Protein AF-A0A538ENU0-F1 (afdb_monomer_lite)

pLDDT: mean 92.46, std 5.07, range [68.31, 96.88]

Foldseek 3Di:
DADADPLLVVQQCCVVPVVRDFDFCVPNPDNDPDPGRVSPPPRHDHCVVVDDPVDDDDDDDDDDPDDDDPPD

Structure (mmCIF, N/CA/C/O backbone):
data_AF-A0A538ENU0-F1
#
_entry.id   AF-A0A538ENU0-F1
#
loop_
_atom_site.group_PDB
_atom_site.id
_atom_site.type_symbol
_atom_site.label_atom_id
_atom_site.label_alt_id
_atom_site.label_comp_id
_atom_site.label_asym_id
_atom_site.label_entity_id
_atom_site.label_seq_id
_atom_site.pdbx_PDB_ins_code
_atom_site.Cartn_x
_atom_site.Cartn_y
_atom_site.Cartn_z
_atom_site.occupancy
_atom_site.B_iso_or_equiv
_atom_site.auth_seq_id
_atom_site.auth_comp_id
_atom_site.auth_asym_id
_atom_site.auth_atom_id
_atom_site.pdbx_PDB_model_num
ATOM 1 N N . HIS A 1 1 ? 12.561 -4.318 12.081 1.00 86.88 1 HIS A N 1
ATOM 2 C CA . HIS A 1 1 ? 12.789 -3.180 11.168 1.00 86.88 1 HIS A CA 1
ATOM 3 C C . HIS A 1 1 ? 12.576 -3.672 9.741 1.00 86.88 1 HIS A C 1
ATOM 5 O O . HIS A 1 1 ? 13.004 -4.785 9.455 1.00 86.88 1 HIS A O 1
ATOM 11 N N . GLN A 1 2 ? 11.889 -2.906 8.892 1.00 95.06 2 GLN A N 1
ATOM 12 C CA . GLN A 1 2 ? 11.731 -3.193 7.461 1.00 95.06 2 GLN A CA 1
ATOM 13 C C . GLN A 1 2 ? 12.134 -1.963 6.650 1.00 95.06 2 GLN A C 1
ATOM 15 O O . GLN A 1 2 ? 11.953 -0.845 7.125 1.00 95.06 2 GLN A O 1
ATOM 20 N N . THR A 1 3 ? 12.672 -2.165 5.451 1.00 96.19 3 THR A N 1
ATOM 21 C CA . THR A 1 3 ? 12.998 -1.065 4.537 1.00 96.19 3 THR A CA 1
ATOM 22 C C . THR A 1 3 ? 11.751 -0.697 3.747 1.00 96.19 3 THR A C 1
ATOM 24 O O . THR A 1 3 ? 11.146 -1.561 3.116 1.00 96.19 3 THR A O 1
ATOM 27 N N . LEU A 1 4 ? 11.351 0.571 3.789 1.00 95.88 4 LEU A N 1
ATOM 28 C CA . LEU A 1 4 ? 10.198 1.085 3.053 1.00 95.88 4 LEU A CA 1
ATOM 29 C C . LEU A 1 4 ? 10.639 2.212 2.120 1.00 95.88 4 LEU A C 1
ATOM 31 O O . LEU A 1 4 ? 11.538 2.986 2.446 1.00 95.88 4 LEU A O 1
ATOM 35 N N . SER A 1 5 ? 9.975 2.300 0.974 1.00 95.06 5 SER A N 1
ATOM 36 C CA . SER A 1 5 ? 10.086 3.382 -0.005 1.00 95.06 5 SER A CA 1
ATOM 37 C C . SER A 1 5 ? 8.681 3.768 -0.477 1.00 95.06 5 SER A C 1
ATOM 39 O O . SER A 1 5 ? 7.686 3.186 -0.035 1.00 95.06 5 SER A O 1
ATOM 41 N N . PHE A 1 6 ? 8.580 4.722 -1.403 1.00 93.62 6 PHE A N 1
ATOM 42 C CA . PHE A 1 6 ? 7.303 5.031 -2.051 1.00 93.62 6 PHE A CA 1
ATOM 43 C C . PHE A 1 6 ? 6.711 3.830 -2.807 1.00 93.62 6 PHE A C 1
ATOM 45 O O . PHE A 1 6 ? 5.492 3.691 -2.862 1.00 93.62 6 PHE A O 1
ATOM 52 N N . ASP A 1 7 ? 7.554 2.917 -3.292 1.00 94.31 7 ASP A N 1
ATOM 53 C CA . ASP A 1 7 ? 7.127 1.704 -3.999 1.00 94.31 7 ASP A CA 1
ATOM 54 C C . ASP A 1 7 ? 6.335 0.755 -3.072 1.00 94.31 7 ASP A C 1
ATOM 56 O O . ASP A 1 7 ? 5.491 -0.015 -3.523 1.00 94.31 7 ASP A O 1
ATOM 60 N N . ALA A 1 8 ? 6.517 0.851 -1.746 1.00 96.81 8 ALA A N 1
ATOM 61 C CA . ALA A 1 8 ? 5.752 0.053 -0.786 1.00 96.81 8 ALA A CA 1
ATOM 62 C C . ALA A 1 8 ? 4.248 0.392 -0.779 1.00 96.81 8 ALA A C 1
ATOM 64 O O . ALA A 1 8 ? 3.442 -0.470 -0.425 1.00 96.81 8 ALA A O 1
ATOM 65 N N . TYR A 1 9 ? 3.861 1.613 -1.176 1.00 95.75 9 TYR A N 1
ATOM 66 C CA . TYR A 1 9 ? 2.450 1.974 -1.347 1.00 95.75 9 TYR A CA 1
ATOM 67 C C . TYR A 1 9 ? 1.838 1.271 -2.556 1.00 95.75 9 TYR A C 1
ATOM 69 O O . TYR A 1 9 ? 0.753 0.707 -2.441 1.00 95.75 9 TYR A O 1
ATOM 77 N N . VAL A 1 10 ? 2.543 1.276 -3.691 1.00 94.88 10 VAL A N 1
ATOM 78 C CA . VAL A 1 10 ? 2.090 0.605 -4.918 1.00 94.88 10 VAL A CA 1
ATOM 79 C C . VAL A 1 10 ? 1.982 -0.891 -4.668 1.00 94.88 10 VAL A C 1
ATOM 81 O O . VAL A 1 10 ? 0.909 -1.453 -4.852 1.00 94.88 10 VAL A O 1
ATOM 84 N N . LYS A 1 11 ? 3.029 -1.501 -4.101 1.00 96.50 11 LYS A N 1
ATOM 85 C CA . LYS A 1 11 ? 3.029 -2.914 -3.707 1.00 96.50 11 LYS A CA 1
ATOM 86 C C . LYS A 1 11 ? 1.821 -3.287 -2.846 1.00 96.50 11 LYS A C 1
ATOM 88 O O . LYS A 1 11 ? 1.184 -4.299 -3.103 1.00 96.50 11 LYS A O 1
ATOM 93 N N . PHE A 1 12 ? 1.492 -2.471 -1.841 1.00 96.69 12 PHE A N 1
ATOM 94 C CA . PHE A 1 12 ? 0.344 -2.717 -0.965 1.00 96.69 12 PHE A CA 1
ATOM 95 C C . PHE A 1 12 ? -0.993 -2.657 -1.720 1.00 96.69 12 PHE A C 1
ATOM 97 O O . PHE A 1 12 ? -1.842 -3.523 -1.535 1.00 96.69 12 PHE A O 1
ATOM 104 N N . ILE A 1 13 ? -1.165 -1.674 -2.607 1.00 96.38 13 ILE A N 1
ATOM 105 C CA . ILE A 1 13 ? -2.365 -1.550 -3.448 1.00 96.38 13 ILE A CA 1
ATOM 106 C C . ILE A 1 13 ? -2.484 -2.744 -4.402 1.00 96.38 13 ILE A C 1
ATOM 108 O O . ILE A 1 13 ? -3.564 -3.304 -4.560 1.00 96.38 13 ILE A O 1
ATOM 112 N N . GLU A 1 14 ? -1.387 -3.146 -5.035 1.00 96.12 14 GLU A N 1
ATOM 113 C CA . GLU A 1 14 ? -1.357 -4.287 -5.949 1.00 96.12 14 GLU A CA 1
ATOM 114 C C . GLU A 1 14 ? -1.630 -5.618 -5.231 1.00 96.12 14 GLU A C 1
ATOM 116 O O . GLU A 1 14 ? -2.390 -6.448 -5.732 1.00 96.12 14 GLU A O 1
ATOM 121 N N . ASP A 1 15 ? -1.068 -5.814 -4.034 1.00 96.62 15 ASP A N 1
ATOM 122 C CA . ASP A 1 15 ? -1.348 -6.978 -3.185 1.00 96.62 15 ASP A CA 1
ATOM 123 C C . ASP A 1 15 ? -2.847 -7.090 -2.859 1.00 96.62 15 ASP A C 1
ATOM 125 O O . ASP A 1 15 ? -3.437 -8.156 -3.048 1.00 96.62 15 ASP A O 1
ATOM 129 N N . ASP A 1 16 ? -3.477 -5.989 -2.443 1.00 94.69 16 ASP A N 1
ATOM 130 C CA . ASP A 1 16 ? -4.865 -5.993 -1.970 1.00 94.69 16 ASP A CA 1
ATOM 131 C C . ASP A 1 16 ? -5.898 -5.976 -3.111 1.00 94.69 16 ASP A C 1
ATOM 133 O O . ASP A 1 16 ? -6.924 -6.657 -3.035 1.00 94.69 16 ASP A O 1
ATOM 137 N N . PHE A 1 17 ? -5.655 -5.202 -4.173 1.00 96.12 17 PHE A N 1
ATOM 138 C CA . PHE A 1 17 ? -6.651 -4.946 -5.222 1.00 96.12 17 PHE A CA 1
ATOM 139 C C . PHE A 1 17 ? -6.386 -5.686 -6.531 1.00 96.12 17 PHE A C 1
ATOM 141 O O . PHE A 1 17 ? -7.329 -5.905 -7.292 1.00 96.12 17 PHE A O 1
ATOM 148 N N . LEU A 1 18 ? -5.141 -6.092 -6.795 1.00 95.75 18 LEU A N 1
ATOM 149 C CA . LEU A 1 18 ? -4.773 -6.882 -7.977 1.00 95.75 18 LEU A CA 1
ATOM 150 C C . LEU A 1 18 ? -4.411 -8.330 -7.618 1.00 95.75 18 LEU A C 1
ATOM 152 O O . LEU A 1 18 ? -3.871 -9.061 -8.445 1.00 95.75 18 LEU A O 1
ATOM 156 N N . GLY A 1 19 ? -4.686 -8.760 -6.382 1.00 95.44 19 GLY A N 1
ATOM 157 C CA . GLY A 1 19 ? -4.379 -10.113 -5.917 1.00 95.44 19 GLY A CA 1
ATOM 158 C C . GLY A 1 19 ? -2.883 -10.437 -5.943 1.00 95.44 19 GLY A C 1
ATOM 159 O O . GLY A 1 19 ? -2.514 -11.595 -6.135 1.00 95.44 19 GLY A O 1
ATOM 160 N N . GLY A 1 20 ? -2.026 -9.423 -5.800 1.00 93.81 20 GLY A N 1
ATOM 161 C CA . GLY A 1 20 ? -0.571 -9.564 -5.864 1.00 93.81 20 GLY A CA 1
ATOM 162 C C . GLY A 1 20 ? 0.019 -9.542 -7.274 1.00 93.81 20 GLY A C 1
ATOM 163 O O . GLY A 1 20 ? 1.227 -9.735 -7.417 1.00 93.81 20 GLY A O 1
ATOM 164 N N . GLN A 1 21 ? -0.784 -9.305 -8.315 1.00 94.56 21 GLN A N 1
ATOM 165 C CA . GLN A 1 21 ? -0.252 -9.048 -9.652 1.00 94.56 21 GLN A CA 1
ATOM 166 C C . GLN A 1 21 ? 0.513 -7.719 -9.665 1.00 94.56 21 GLN A C 1
ATOM 168 O O . GLN A 1 21 ? 0.030 -6.719 -9.140 1.00 94.56 21 GLN A O 1
ATOM 173 N N . ARG A 1 22 ? 1.689 -7.712 -10.297 1.00 94.56 22 ARG A N 1
ATOM 174 C CA . ARG A 1 22 ? 2.506 -6.510 -10.476 1.00 94.56 22 ARG A CA 1
ATOM 175 C C . ARG A 1 22 ? 2.260 -5.873 -11.820 1.00 94.56 22 ARG A C 1
ATOM 177 O O . ARG A 1 22 ? 2.197 -6.596 -12.813 1.00 94.56 22 ARG A O 1
ATOM 184 N N . ILE A 1 23 ? 2.183 -4.547 -11.836 1.00 91.19 23 ILE A N 1
ATOM 185 C CA . ILE A 1 23 ? 2.188 -3.802 -13.087 1.00 91.19 23 ILE A CA 1
ATOM 186 C C . ILE A 1 23 ? 3.616 -3.786 -13.634 1.00 91.19 23 ILE A C 1
ATOM 188 O O . ILE A 1 23 ? 4.521 -3.200 -13.032 1.00 91.19 23 ILE A O 1
ATOM 192 N N . ASP A 1 24 ? 3.802 -4.430 -14.779 1.00 91.31 24 ASP A N 1
ATOM 193 C CA . ASP A 1 24 ? 5.080 -4.583 -15.454 1.00 91.31 24 ASP A CA 1
ATOM 194 C C . ASP A 1 24 ? 5.193 -3.602 -16.637 1.00 91.31 24 ASP A C 1
ATOM 196 O O . ASP A 1 24 ? 4.469 -3.732 -17.635 1.00 91.31 24 ASP A O 1
ATOM 200 N N . PRO A 1 25 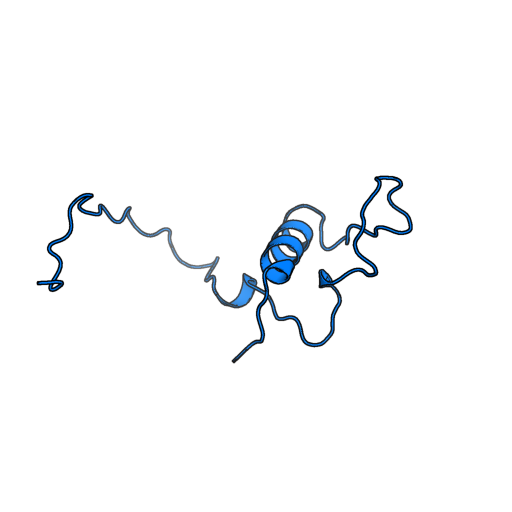? 6.128 -2.632 -16.569 1.00 88.56 25 PRO A N 1
ATOM 201 C CA . PRO A 1 25 ? 6.319 -1.634 -17.619 1.00 88.56 25 PRO A CA 1
ATOM 202 C C . PRO A 1 25 ? 6.673 -2.248 -18.982 1.00 88.56 25 PRO A C 1
ATOM 204 O O . PRO A 1 25 ? 6.402 -1.641 -20.019 1.00 88.56 25 PRO A O 1
ATOM 207 N N . ALA A 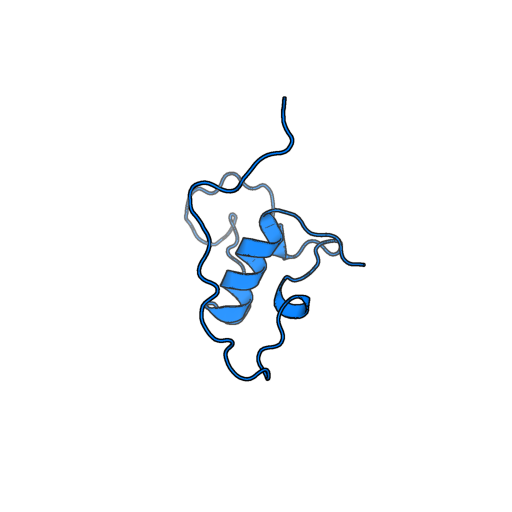1 26 ? 7.262 -3.447 -19.011 1.00 89.19 26 ALA A N 1
ATOM 208 C CA . ALA A 1 26 ? 7.660 -4.109 -20.246 1.00 89.19 26 ALA A CA 1
ATOM 209 C C . ALA A 1 26 ? 6.496 -4.817 -20.955 1.00 89.19 26 ALA A C 1
ATOM 211 O O . ALA A 1 26 ? 6.575 -5.044 -22.166 1.00 89.19 26 ALA A O 1
ATOM 212 N N . THR A 1 27 ? 5.435 -5.188 -20.231 1.00 90.88 27 THR A N 1
ATOM 213 C CA . THR A 1 27 ? 4.393 -6.087 -20.755 1.00 90.88 27 THR A CA 1
ATOM 214 C C . THR A 1 27 ? 2.976 -5.513 -20.716 1.00 90.88 27 THR A C 1
ATOM 216 O O . THR A 1 27 ? 2.170 -5.875 -21.573 1.00 90.88 27 THR A O 1
ATOM 219 N N . ASP A 1 28 ? 2.672 -4.547 -19.843 1.00 87.44 28 ASP A N 1
ATOM 220 C CA . ASP A 1 28 ? 1.304 -4.026 -19.662 1.00 87.44 28 ASP A CA 1
ATOM 221 C C . ASP A 1 28 ? 0.886 -2.928 -20.662 1.00 87.44 28 ASP A C 1
ATOM 223 O O . ASP A 1 28 ? -0.199 -2.347 -20.565 1.00 87.44 28 ASP A O 1
ATOM 227 N N . GLY A 1 29 ? 1.732 -2.629 -21.652 1.00 84.44 29 GLY A N 1
ATOM 228 C CA . GLY A 1 29 ? 1.398 -1.810 -22.827 1.00 84.44 29 GLY A CA 1
ATOM 229 C C . GLY A 1 29 ? 1.165 -0.315 -22.570 1.00 84.44 29 GLY A C 1
ATOM 230 O O . GLY A 1 29 ? 1.010 0.451 -23.524 1.00 84.44 29 GLY A O 1
ATOM 231 N N . ARG A 1 30 ? 1.157 0.133 -21.310 1.00 83.38 30 ARG A N 1
ATOM 232 C CA . ARG A 1 30 ? 1.164 1.556 -20.953 1.00 83.38 30 ARG A CA 1
ATOM 233 C C . ARG A 1 30 ? 2.601 2.081 -20.943 1.00 83.38 30 ARG A C 1
ATOM 235 O O . ARG A 1 30 ? 3.451 1.439 -20.338 1.00 83.38 30 ARG A O 1
ATOM 242 N N . PRO A 1 31 ? 2.877 3.259 -21.537 1.00 84.69 31 PRO A N 1
ATOM 243 C CA . PRO A 1 31 ? 4.167 3.910 -21.365 1.00 84.69 31 PRO A CA 1
ATOM 244 C C . PRO A 1 31 ? 4.438 4.160 -19.880 1.00 84.69 31 PRO A C 1
ATOM 246 O O . PRO A 1 31 ? 3.776 4.984 -19.248 1.00 84.69 31 PRO A O 1
ATOM 249 N N . ASP A 1 32 ? 5.411 3.439 -19.344 1.00 86.31 32 ASP A N 1
ATOM 250 C CA . ASP A 1 32 ? 5.878 3.546 -17.973 1.00 86.31 32 ASP A CA 1
ATOM 251 C C . ASP A 1 32 ? 7.411 3.669 -18.013 1.00 86.31 32 ASP A C 1
ATOM 253 O O . ASP A 1 32 ? 8.082 2.782 -18.540 1.00 86.31 32 ASP A O 1
ATOM 257 N N . PRO A 1 33 ? 7.985 4.792 -17.540 1.00 87.88 33 PRO A N 1
ATOM 258 C CA . PRO A 1 33 ? 9.421 5.040 -17.618 1.00 87.88 33 PRO A CA 1
ATOM 259 C C . PRO A 1 33 ? 10.236 4.251 -16.585 1.00 87.88 33 PRO A C 1
ATOM 261 O O . PRO A 1 33 ? 11.462 4.385 -16.559 1.00 87.88 33 PRO A O 1
ATOM 264 N N . ARG A 1 34 ? 9.591 3.494 -15.688 1.00 90.38 34 ARG A N 1
ATOM 265 C CA . ARG A 1 34 ? 10.300 2.694 -14.688 1.00 90.38 34 ARG A CA 1
ATOM 266 C C . ARG A 1 34 ? 11.153 1.621 -15.388 1.00 90.38 34 ARG A C 1
ATOM 268 O O . ARG A 1 34 ? 10.670 0.970 -16.311 1.00 90.38 34 ARG A O 1
ATOM 275 N N . PRO A 1 35 ? 12.420 1.433 -14.971 1.00 87.56 35 PRO A N 1
ATOM 276 C CA . PRO A 1 35 ? 13.307 0.452 -15.597 1.00 87.56 35 PRO A CA 1
ATOM 277 C C . PRO A 1 35 ? 12.963 -0.998 -15.219 1.00 87.56 35 PRO A C 1
ATOM 279 O O . PRO A 1 35 ? 13.367 -1.918 -15.925 1.00 87.56 35 PRO A O 1
ATOM 282 N N . ASP A 1 36 ? 12.260 -1.195 -14.104 1.00 90.12 36 ASP A N 1
ATOM 283 C CA . ASP A 1 36 ? 11.951 -2.481 -13.488 1.00 90.12 36 ASP A CA 1
ATOM 284 C C . ASP A 1 36 ? 10.681 -2.414 -12.616 1.00 90.12 36 ASP A C 1
ATOM 286 O O . ASP A 1 36 ? 10.095 -1.350 -12.391 1.00 90.12 36 ASP A O 1
ATOM 290 N N . VAL A 1 37 ? 10.252 -3.580 -12.121 1.00 94.31 37 VAL A N 1
ATOM 291 C CA . VAL A 1 37 ? 9.122 -3.738 -11.192 1.00 94.31 37 VAL A CA 1
ATOM 292 C C . VAL A 1 37 ? 9.627 -3.618 -9.754 1.00 94.31 37 VAL A C 1
ATOM 294 O O . VAL A 1 37 ? 9.968 -4.612 -9.107 1.00 94.31 37 VAL A O 1
ATOM 297 N N . ARG A 1 38 ? 9.682 -2.387 -9.243 1.00 93.56 38 ARG A N 1
ATOM 298 C CA . ARG A 1 38 ? 10.258 -2.072 -7.922 1.00 93.56 38 ARG A CA 1
ATOM 299 C C . ARG A 1 38 ? 9.550 -2.744 -6.755 1.00 93.56 38 ARG A C 1
ATOM 301 O O . ARG A 1 38 ? 10.146 -2.989 -5.710 1.00 93.56 38 ARG A O 1
ATOM 308 N N . GLU A 1 39 ? 8.284 -3.084 -6.931 1.00 94.50 39 GLU A N 1
ATOM 309 C CA . GLU A 1 39 ? 7.452 -3.762 -5.942 1.00 94.50 39 GLU A CA 1
ATOM 310 C C . GLU A 1 39 ? 7.951 -5.193 -5.640 1.00 94.50 39 GLU A C 1
ATOM 312 O O . GLU A 1 39 ? 7.649 -5.751 -4.576 1.00 94.50 39 GLU A O 1
ATOM 317 N N . ASN A 1 40 ? 8.767 -5.758 -6.541 1.00 95.31 40 ASN A N 1
ATOM 318 C CA . ASN A 1 40 ? 9.423 -7.058 -6.397 1.00 95.31 40 ASN A CA 1
ATOM 319 C C . ASN A 1 40 ? 10.850 -6.983 -5.841 1.00 95.31 40 ASN A C 1
ATOM 321 O O . ASN A 1 40 ? 11.461 -8.033 -5.628 1.00 95.31 40 ASN A O 1
ATOM 325 N N . GLU A 1 41 ? 11.385 -5.788 -5.580 1.00 95.56 41 GLU A N 1
ATOM 326 C CA . GLU A 1 41 ? 12.748 -5.657 -5.075 1.00 95.56 41 GLU A CA 1
ATOM 327 C C . GLU A 1 41 ? 12.915 -6.403 -3.739 1.00 95.56 41 GLU A C 1
ATOM 329 O O . GLU A 1 41 ? 12.153 -6.154 -2.796 1.00 95.56 41 GLU A O 1
ATOM 334 N N . PRO A 1 42 ? 13.920 -7.293 -3.594 1.00 94.62 42 PRO A N 1
ATOM 335 C CA . PRO A 1 42 ? 14.060 -8.133 -2.401 1.00 94.62 42 PRO A CA 1
ATOM 336 C C . PRO A 1 42 ? 14.225 -7.346 -1.097 1.00 94.62 42 PRO A C 1
ATOM 338 O O . PRO A 1 42 ? 13.877 -7.832 -0.020 1.00 94.62 42 PRO A O 1
ATOM 341 N N . ILE A 1 43 ? 14.773 -6.131 -1.184 1.00 95.88 43 ILE A N 1
ATOM 342 C CA . ILE A 1 43 ? 14.966 -5.244 -0.035 1.00 95.88 43 ILE A CA 1
ATOM 343 C C . ILE A 1 43 ? 13.658 -4.577 0.417 1.00 95.88 43 ILE A C 1
ATOM 345 O O . ILE A 1 43 ? 13.567 -4.140 1.565 1.00 95.88 43 ILE A O 1
ATOM 349 N N . LEU A 1 44 ? 12.643 -4.494 -0.449 1.00 96.56 44 LEU A N 1
ATOM 350 C CA . LEU A 1 44 ? 11.420 -3.747 -0.184 1.00 96.56 44 LEU A CA 1
ATOM 351 C C . LEU A 1 44 ? 10.486 -4.503 0.774 1.00 96.56 44 LEU A C 1
ATOM 353 O O . LEU A 1 44 ? 10.033 -5.623 0.518 1.00 96.56 44 LEU A O 1
ATOM 357 N N . GLY A 1 45 ? 10.143 -3.841 1.877 1.00 96.38 45 GLY A N 1
ATOM 358 C CA . GLY A 1 45 ? 9.202 -4.314 2.887 1.00 96.38 45 GLY A CA 1
ATOM 359 C C . GLY A 1 45 ? 7.745 -4.354 2.417 1.00 96.38 45 GLY A C 1
ATOM 360 O O . GLY A 1 45 ? 7.439 -4.405 1.225 1.00 96.38 45 GLY A O 1
ATOM 361 N N . THR A 1 46 ? 6.821 -4.381 3.378 1.00 95.75 46 THR A N 1
ATOM 362 C CA . THR A 1 46 ? 5.375 -4.333 3.115 1.00 95.75 46 THR A CA 1
ATOM 363 C C . THR A 1 46 ? 4.652 -3.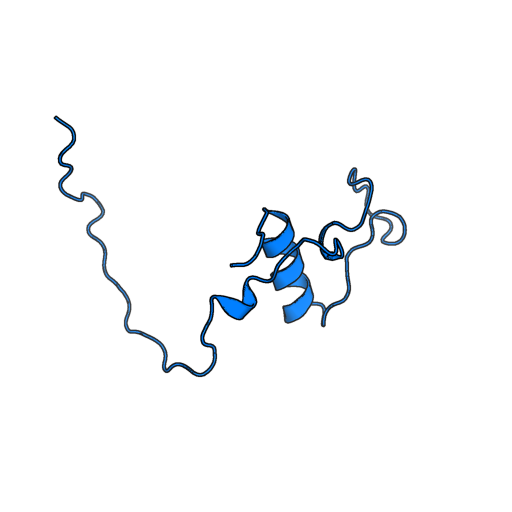544 4.202 1.00 95.75 46 THR A C 1
ATOM 365 O O . THR A 1 46 ? 4.863 -3.767 5.398 1.00 95.75 46 THR A O 1
ATOM 368 N N . LEU A 1 47 ? 3.767 -2.639 3.777 1.00 96.19 47 LEU A N 1
ATOM 369 C CA . LEU A 1 47 ? 2.944 -1.838 4.683 1.00 96.19 47 LEU A CA 1
ATOM 370 C C . LEU A 1 47 ? 1.918 -2.680 5.447 1.00 96.19 47 LEU A C 1
ATOM 372 O O . LEU A 1 47 ? 1.482 -2.268 6.513 1.00 96.19 47 LEU A O 1
ATOM 376 N N . VAL A 1 48 ? 1.592 -3.893 4.981 1.00 95.00 48 VAL A N 1
ATOM 377 C CA . VAL A 1 48 ? 0.662 -4.818 5.660 1.00 95.00 48 VAL A CA 1
ATOM 378 C C . VAL A 1 48 ? 1.042 -5.030 7.130 1.00 95.00 48 VAL A C 1
ATOM 380 O O . VAL A 1 48 ? 0.170 -5.143 7.988 1.00 95.00 48 VAL A O 1
ATOM 383 N N . ARG A 1 49 ? 2.346 -5.049 7.441 1.00 94.81 49 ARG A N 1
ATOM 384 C CA . ARG A 1 49 ? 2.860 -5.250 8.808 1.00 94.81 49 ARG A CA 1
ATOM 385 C C . ARG A 1 49 ? 2.559 -4.093 9.759 1.00 94.81 49 ARG A C 1
ATOM 387 O O . ARG A 1 49 ? 2.625 -4.295 10.969 1.00 94.81 49 ARG A O 1
ATOM 394 N N . ASP A 1 50 ? 2.214 -2.925 9.229 1.00 93.75 50 ASP A N 1
ATOM 395 C CA . ASP A 1 50 ? 1.926 -1.727 10.017 1.00 93.75 50 ASP A CA 1
ATOM 396 C C . ASP A 1 50 ? 0.436 -1.645 10.404 1.00 93.75 50 ASP A C 1
ATOM 398 O O . ASP A 1 50 ? 0.031 -0.790 11.196 1.00 93.75 50 ASP A O 1
ATOM 402 N N . PHE A 1 51 ? -0.387 -2.572 9.900 1.00 92.94 51 PHE A N 1
ATOM 403 C CA . PHE A 1 51 ? -1.814 -2.645 10.177 1.00 92.94 51 PHE A CA 1
ATOM 404 C C . PHE A 1 51 ? -2.178 -3.900 10.970 1.00 92.94 51 PHE A C 1
ATOM 406 O O . PHE A 1 51 ? -1.755 -5.018 10.682 1.00 92.94 51 PHE A O 1
ATOM 413 N N . ASN A 1 52 ? -3.066 -3.727 11.949 1.00 94.88 52 ASN A N 1
ATOM 414 C CA . ASN A 1 52 ? -3.767 -4.836 12.581 1.00 94.88 52 ASN A CA 1
ATOM 415 C C . ASN A 1 52 ? -5.199 -4.916 12.037 1.00 94.88 52 ASN A C 1
ATOM 417 O O . ASN A 1 52 ? -6.125 -4.352 12.618 1.00 94.88 52 ASN A O 1
ATOM 421 N N . PHE A 1 53 ? -5.393 -5.653 10.942 1.00 91.38 53 PHE A N 1
ATOM 422 C CA . PHE A 1 53 ? -6.709 -5.825 10.307 1.00 91.38 53 PHE A CA 1
ATOM 423 C C . PHE A 1 53 ? -7.714 -6.632 11.142 1.00 91.38 53 PHE A C 1
ATOM 425 O O . PHE A 1 53 ? -8.899 -6.664 10.824 1.00 91.38 53 PHE A O 1
ATOM 432 N N . LYS A 1 54 ? -7.267 -7.274 12.229 1.00 95.56 54 LYS A N 1
ATOM 433 C CA . LYS A 1 54 ? -8.144 -7.967 13.187 1.00 95.56 54 LYS A CA 1
ATOM 434 C C . LYS A 1 54 ? -8.613 -7.053 14.319 1.00 95.56 54 LYS A C 1
ATOM 436 O O . LYS A 1 54 ? -9.418 -7.467 15.151 1.00 95.56 54 LYS A O 1
ATOM 441 N N . GLN A 1 55 ? -8.094 -5.830 14.394 1.00 96.00 55 GLN A N 1
ATOM 442 C CA . GLN A 1 55 ? -8.476 -4.879 15.424 1.00 96.00 55 GLN A CA 1
ATOM 443 C C . GLN A 1 55 ? -9.904 -4.376 15.189 1.00 96.00 55 GLN A C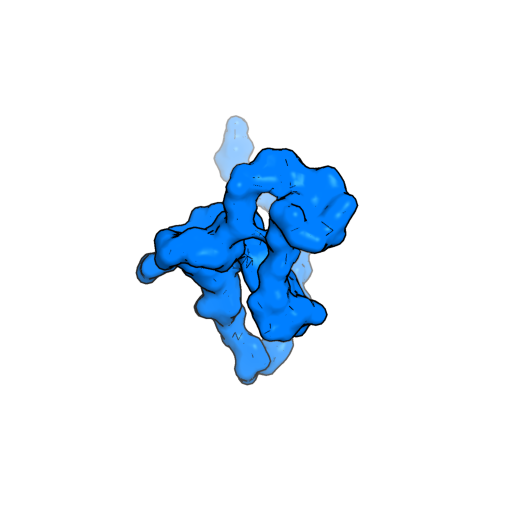 1
ATOM 445 O O . GLN A 1 55 ? -10.290 -4.058 14.066 1.00 96.00 55 GLN A O 1
ATOM 450 N N . LYS A 1 56 ? -10.676 -4.212 16.270 1.00 96.88 56 LYS A N 1
ATOM 451 C CA . LYS A 1 56 ? -11.938 -3.469 16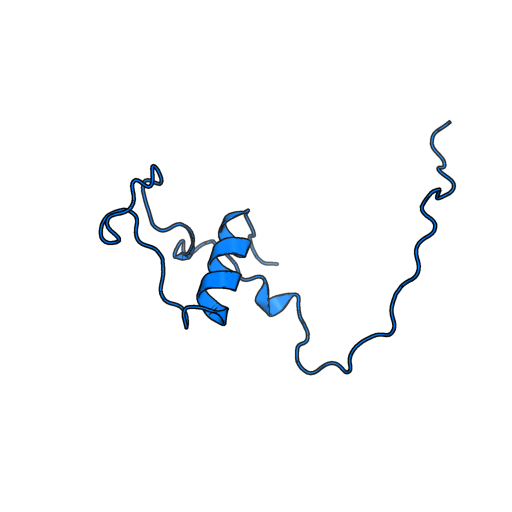.207 1.00 96.88 56 LYS A CA 1
ATOM 452 C C . LYS A 1 56 ? -11.669 -2.034 15.706 1.00 96.88 56 LYS A C 1
ATOM 454 O O . LYS A 1 56 ? -10.720 -1.409 16.198 1.00 96.88 56 LYS A O 1
ATOM 459 N N . PRO A 1 57 ? -12.492 -1.491 14.787 1.00 95.38 57 PRO A N 1
ATOM 460 C CA . PRO A 1 57 ? -12.346 -0.115 14.321 1.00 95.38 57 PRO A CA 1
ATOM 461 C C . PRO A 1 57 ? -12.252 0.878 15.485 1.00 95.38 57 PRO A C 1
ATOM 463 O O . PRO A 1 57 ? -13.029 0.804 16.442 1.00 95.38 57 PRO A O 1
ATOM 466 N N . ARG A 1 58 ? -11.272 1.787 15.416 1.00 94.31 58 ARG A N 1
ATOM 467 C CA . ARG A 1 58 ? -11.101 2.855 16.411 1.00 94.31 58 ARG A CA 1
ATOM 468 C C . ARG A 1 58 ? -12.141 3.953 16.179 1.00 94.31 58 ARG A C 1
ATOM 470 O O . ARG A 1 58 ? -12.497 4.196 15.026 1.00 94.31 58 ARG A O 1
ATOM 477 N N . PRO A 1 59 ? -12.612 4.632 17.240 1.00 96.19 59 PRO A N 1
ATOM 478 C CA . PRO A 1 59 ? -13.386 5.852 17.058 1.00 96.19 59 PRO A CA 1
ATOM 479 C C . PRO A 1 59 ? -12.546 6.911 16.315 1.00 96.19 59 PRO A C 1
ATOM 481 O O . PRO A 1 59 ? -11.312 6.860 16.378 1.00 96.19 59 PRO A O 1
ATOM 484 N N . PRO A 1 60 ? -13.186 7.873 15.628 1.00 95.75 60 PRO A N 1
ATOM 485 C CA . PRO A 1 60 ? -12.482 8.976 14.986 1.00 95.75 60 PRO A CA 1
ATOM 486 C C . PRO A 1 60 ? -11.630 9.767 15.985 1.00 95.75 60 PRO A C 1
ATOM 488 O O . PRO A 1 60 ? -12.067 10.039 17.104 1.00 95.75 60 PRO A O 1
ATOM 491 N N . LEU A 1 61 ? -10.434 10.177 15.561 1.00 94.75 61 LEU A N 1
ATOM 492 C CA . LEU A 1 61 ? -9.606 11.125 16.302 1.00 94.75 61 LEU A CA 1
ATOM 493 C C . LEU A 1 61 ? -9.886 12.534 15.773 1.00 94.75 61 LEU A C 1
ATOM 495 O O . LEU A 1 61 ? -9.449 12.883 14.678 1.00 94.75 61 LEU A O 1
ATOM 499 N N . LEU A 1 62 ? -10.630 13.336 16.536 1.00 95.38 62 LEU A N 1
ATOM 500 C CA . LEU A 1 62 ? -10.867 14.737 16.194 1.00 95.38 62 LEU A CA 1
ATOM 501 C C . LEU A 1 62 ? -9.619 15.555 16.528 1.00 95.38 62 LEU A C 1
ATOM 503 O O . LEU A 1 62 ? -9.21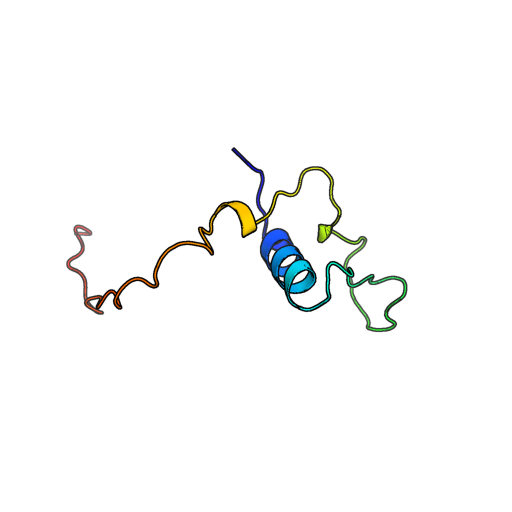7 15.639 17.687 1.00 95.38 62 LEU A O 1
ATOM 507 N N . LEU A 1 63 ? -9.007 16.143 15.503 1.00 92.62 63 LEU A N 1
ATOM 508 C CA . LEU A 1 63 ? -7.832 16.996 15.641 1.00 92.62 63 LEU A CA 1
ATOM 509 C C . LEU A 1 63 ? -8.239 18.470 15.621 1.00 92.62 63 LEU A C 1
ATOM 511 O O . LEU A 1 63 ? -9.156 18.864 14.900 1.00 92.62 63 LEU A O 1
ATOM 515 N N . ASN A 1 64 ? -7.530 19.290 16.393 1.00 93.56 64 ASN A N 1
ATOM 516 C CA . ASN A 1 64 ? -7.634 20.740 16.287 1.00 93.56 64 ASN A CA 1
ATOM 517 C C . ASN A 1 64 ? -6.872 21.200 15.026 1.00 93.56 64 ASN A C 1
ATOM 519 O O . ASN A 1 64 ? -5.674 20.927 14.943 1.00 93.56 64 ASN A O 1
ATOM 523 N N . PRO A 1 65 ? -7.509 21.901 14.065 1.00 92.31 65 PRO A N 1
ATOM 524 C CA . PRO A 1 65 ? -6.822 22.412 12.875 1.00 92.31 65 PRO A CA 1
ATOM 525 C C . PRO A 1 65 ? -5.772 23.493 13.186 1.00 92.31 65 PRO A C 1
ATOM 527 O O . PRO A 1 65 ? -4.926 23.768 12.341 1.00 92.31 65 PRO A O 1
ATOM 530 N N . HIS A 1 66 ? -5.800 24.079 14.388 1.00 92.25 66 HIS A N 1
ATOM 531 C CA . HIS A 1 66 ? -4.827 25.063 14.870 1.00 92.25 66 HIS A CA 1
ATOM 532 C C . HIS A 1 66 ? -4.178 24.566 16.174 1.00 92.25 66 HIS A C 1
ATOM 534 O O . HIS A 1 66 ? -4.530 25.043 17.260 1.00 92.25 66 HIS A O 1
ATOM 540 N N . PRO A 1 67 ? -3.284 23.561 16.111 1.00 89.94 67 PRO A N 1
ATOM 541 C CA . PRO A 1 67 ? -2.577 23.092 17.296 1.00 89.94 67 PRO A CA 1
ATOM 542 C C . PRO A 1 67 ? -1.699 24.217 17.854 1.00 89.94 67 PRO A C 1
ATOM 544 O O . PRO A 1 67 ? -1.137 25.008 17.097 1.00 89.94 67 PRO A O 1
ATOM 547 N N . GLN A 1 68 ? -1.562 24.291 19.178 1.00 89.06 68 GLN A N 1
ATOM 548 C CA . GLN A 1 68 ? -0.552 25.171 19.758 1.00 89.06 68 GLN A CA 1
ATOM 549 C C . GLN A 1 68 ? 0.831 24.650 19.363 1.00 89.06 68 GLN A C 1
ATOM 551 O O . GLN A 1 68 ? 1.142 23.484 19.604 1.00 89.06 68 GLN A O 1
ATOM 556 N N . THR A 1 69 ? 1.634 25.511 18.744 1.00 82.50 69 THR A N 1
ATOM 557 C CA . THR A 1 69 ? 3.037 25.233 18.435 1.00 82.50 69 THR A CA 1
ATOM 558 C C . THR A 1 69 ? 3.928 25.827 19.519 1.00 82.50 69 THR A C 1
ATOM 560 O O . THR A 1 69 ? 3.629 26.890 20.058 1.00 82.50 69 THR A O 1
ATOM 563 N N . ASP A 1 70 ? 5.038 25.161 19.807 1.00 83.31 70 ASP A N 1
ATOM 564 C CA . ASP A 1 70 ? 6.151 25.664 20.623 1.00 83.31 70 ASP A CA 1
ATOM 565 C C . ASP A 1 70 ? 7.202 26.426 19.791 1.00 83.31 70 ASP A C 1
ATOM 567 O O . ASP A 1 70 ? 8.204 26.901 20.323 1.00 83.31 70 ASP A O 1
ATOM 571 N N . LEU A 1 71 ? 6.965 26.565 18.483 1.00 76.38 71 LEU A N 1
ATOM 572 C CA . LEU A 1 71 ? 7.746 27.407 17.580 1.00 76.38 71 LEU A CA 1
ATOM 573 C C . LEU A 1 71 ? 7.536 28.887 17.958 1.00 76.38 71 LEU A C 1
ATOM 575 O O . LEU A 1 71 ? 6.446 29.423 17.751 1.00 76.38 71 LEU A O 1
ATOM 579 N N . HIS A 1 72 ? 8.568 29.501 18.547 1.00 68.31 72 HIS A N 1
ATOM 580 C CA . HIS A 1 72 ? 8.654 30.934 18.866 1.00 68.31 72 HIS A CA 1
ATOM 581 C C . HIS A 1 72 ? 8.961 31.796 17.638 1.00 68.31 72 HIS A C 1
ATOM 583 O O . HIS A 1 72 ? 9.770 31.351 16.792 1.00 68.31 72 HIS A O 1
#

Secondary structure (DSSP, 8-state):
-----THHHHHHHHHHHSTT----TTTS-S----SS-GGG-TT---GGGG--TTSPPPPP-PPPSSPPP---

Radius of gyration: 17.9 Å; chains: 1; bounding box: 28×41×44 Å

Sequence (72 aa):
HQTLSFDAYVKFIEDDFLGGQRIDPATDGRPDPRPDVRENEPILGTLVRDFNFKQKPRPPLLLNPHPQTDLH